Protein AF-A0A3D0WZX2-F1 (afdb_monomer_lite)

Structure (mmCIF, N/CA/C/O backbone):
data_AF-A0A3D0WZX2-F1
#
_entry.id   AF-A0A3D0WZX2-F1
#
loop_
_atom_site.group_PDB
_atom_site.id
_atom_site.type_symbol
_atom_site.label_atom_id
_atom_site.label_alt_id
_atom_site.label_comp_id
_atom_site.label_asym_id
_atom_site.label_entity_id
_atom_site.label_seq_id
_atom_site.pdbx_PDB_ins_code
_atom_site.Cartn_x
_atom_site.Cartn_y
_atom_site.Cartn_z
_atom_site.occupancy
_atom_site.B_iso_or_equiv
_atom_site.auth_seq_id
_atom_site.auth_comp_id
_atom_site.auth_asym_id
_atom_site.auth_atom_id
_atom_site.pdbx_PDB_model_num
ATOM 1 N N . LEU A 1 1 ? -11.185 -8.451 2.152 1.00 82.06 1 LEU A N 1
ATOM 2 C CA . LEU A 1 1 ? -9.792 -8.622 1.690 1.00 82.06 1 LEU A CA 1
ATOM 3 C C . LEU A 1 1 ? -9.822 -8.652 0.174 1.00 82.06 1 LEU A C 1
ATOM 5 O O . LEU A 1 1 ? -10.641 -9.381 -0.370 1.00 82.06 1 LEU A O 1
ATOM 9 N N . SER A 1 2 ? -9.019 -7.826 -0.490 1.00 90.00 2 SER A N 1
ATOM 10 C CA . SER A 1 2 ? -8.939 -7.769 -1.957 1.00 90.00 2 SER A CA 1
ATOM 11 C C . SER A 1 2 ? -7.524 -7.386 -2.395 1.00 90.00 2 SER A C 1
ATOM 13 O O . SER A 1 2 ? -6.789 -6.819 -1.598 1.00 90.00 2 SER A O 1
ATOM 15 N N . ARG A 1 3 ? -7.134 -7.679 -3.639 1.00 91.81 3 ARG A N 1
ATOM 16 C CA . ARG A 1 3 ? -5.847 -7.256 -4.222 1.00 91.81 3 ARG A CA 1
ATOM 17 C C . ARG A 1 3 ? -5.991 -5.887 -4.895 1.00 91.81 3 ARG A C 1
ATOM 19 O O . ARG A 1 3 ? -7.028 -5.617 -5.500 1.00 91.81 3 ARG A O 1
ATOM 26 N N . GLU A 1 4 ? -4.961 -5.054 -4.815 1.00 92.25 4 GLU A N 1
ATOM 27 C CA . GLU A 1 4 ? -4.847 -3.778 -5.532 1.00 92.25 4 GLU A CA 1
ATOM 28 C C . GLU A 1 4 ? -3.469 -3.659 -6.199 1.00 92.25 4 GLU A C 1
ATOM 30 O O . GLU A 1 4 ? -2.497 -4.270 -5.750 1.00 92.25 4 GLU A O 1
ATOM 35 N N . GLY A 1 5 ? -3.406 -2.882 -7.282 1.00 90.12 5 GLY A N 1
ATOM 36 C CA . GLY A 1 5 ? -2.181 -2.562 -8.008 1.00 90.12 5 GLY A CA 1
ATOM 37 C C . GLY A 1 5 ? -2.088 -3.142 -9.428 1.00 90.12 5 GLY A C 1
ATOM 38 O O . GLY A 1 5 ? -2.960 -3.914 -9.846 1.00 90.12 5 GLY A O 1
ATOM 39 N N . PRO A 1 6 ? -1.042 -2.756 -10.184 1.00 92.81 6 PRO A N 1
ATOM 40 C CA . PRO A 1 6 ? 0.096 -1.950 -9.730 1.00 92.81 6 PRO A CA 1
ATOM 41 C C . PRO A 1 6 ? -0.253 -0.462 -9.585 1.00 92.81 6 PRO A C 1
ATOM 43 O O . PRO A 1 6 ? -0.711 0.185 -10.528 1.00 92.81 6 PRO A O 1
ATOM 46 N N . VAL A 1 7 ? -0.060 0.066 -8.379 1.00 92.06 7 VAL A N 1
ATOM 47 C CA . VAL A 1 7 ? -0.406 1.437 -8.003 1.00 92.06 7 VAL A CA 1
ATOM 48 C C . VAL A 1 7 ? 0.627 2.416 -8.553 1.00 92.06 7 VAL A C 1
ATOM 50 O O . VAL A 1 7 ? 1.825 2.246 -8.384 1.00 92.06 7 VAL A O 1
ATOM 53 N N . ASP A 1 8 ? 0.145 3.462 -9.208 1.00 91.44 8 ASP A N 1
ATOM 54 C CA . ASP A 1 8 ? 0.908 4.551 -9.817 1.00 91.44 8 ASP A CA 1
ATOM 55 C C . ASP A 1 8 ? 1.998 4.144 -10.835 1.00 91.44 8 ASP A C 1
ATOM 57 O O . ASP A 1 8 ? 2.785 4.983 -11.267 1.00 91.44 8 ASP A O 1
ATOM 61 N N . CYS A 1 9 ? 2.040 2.888 -11.297 1.00 92.56 9 CYS A N 1
ATOM 62 C CA . CYS A 1 9 ? 3.048 2.454 -12.274 1.00 92.56 9 CYS A CA 1
ATOM 63 C C . CYS A 1 9 ? 2.754 2.911 -13.713 1.00 92.56 9 CYS A C 1
ATOM 65 O O . CYS A 1 9 ? 3.680 3.207 -14.463 1.00 92.56 9 CYS A O 1
ATOM 67 N N . ALA A 1 10 ? 1.482 2.947 -14.125 1.00 91.88 10 ALA A N 1
ATOM 68 C CA . ALA A 1 10 ? 1.076 3.257 -15.508 1.00 91.88 10 ALA A CA 1
ATOM 69 C C . ALA A 1 10 ? 0.380 4.627 -15.666 1.00 91.88 10 ALA A C 1
ATOM 71 O O . ALA A 1 10 ? -0.052 5.013 -16.764 1.00 91.88 10 ALA A O 1
ATOM 72 N N . GLY A 1 11 ? 0.250 5.367 -14.569 1.00 91.25 11 GLY A N 1
ATOM 73 C CA . GLY A 1 11 ? -0.413 6.663 -14.517 1.00 91.25 11 GLY A CA 1
ATOM 74 C C . GLY A 1 11 ? -0.482 7.188 -13.090 1.00 91.25 11 GLY A C 1
ATOM 75 O O . GLY A 1 11 ? -0.240 6.441 -12.155 1.00 91.25 11 GLY A O 1
ATOM 76 N N . PHE A 1 12 ? -0.810 8.464 -12.914 1.00 91.88 12 PHE A N 1
ATOM 77 C CA . PHE A 1 12 ? -0.749 9.113 -11.604 1.00 91.88 12 PHE A CA 1
ATOM 78 C C . PHE A 1 12 ? -2.141 9.261 -10.987 1.00 91.88 12 PHE A C 1
ATOM 80 O O . PHE A 1 12 ? -2.987 9.984 -11.511 1.00 91.88 12 PHE A O 1
ATOM 87 N N . GLY A 1 13 ? -2.400 8.552 -9.888 1.00 88.12 13 GLY A N 1
ATOM 88 C CA . GLY A 1 13 ? -3.741 8.376 -9.323 1.00 88.12 13 GLY A CA 1
ATOM 89 C C . GLY A 1 13 ? -4.263 9.506 -8.442 1.00 88.12 13 GLY A C 1
ATOM 90 O O . GLY A 1 13 ? -5.167 9.274 -7.641 1.00 88.12 13 GLY A O 1
ATOM 91 N N . ASP A 1 14 ? -3.699 10.705 -8.549 1.00 89.94 14 ASP A N 1
ATOM 92 C CA . ASP A 1 14 ? -4.139 11.867 -7.781 1.00 89.94 14 ASP A CA 1
ATOM 93 C C . ASP A 1 14 ? -5.449 12.462 -8.335 1.00 89.94 14 ASP A C 1
ATOM 95 O O . ASP A 1 14 ? -5.685 12.503 -9.547 1.00 89.94 14 ASP A O 1
ATOM 99 N N . THR A 1 15 ? -6.351 12.881 -7.439 1.00 87.81 15 THR A N 1
ATOM 100 C CA . THR A 1 15 ? -7.681 13.390 -7.831 1.00 87.81 15 THR A CA 1
ATOM 101 C C . THR A 1 15 ? -7.649 14.807 -8.374 1.00 87.81 15 THR A C 1
ATOM 103 O O . THR A 1 15 ? -8.362 15.090 -9.335 1.00 87.81 15 THR A O 1
ATOM 106 N N . VAL A 1 16 ? -6.782 15.661 -7.837 1.00 91.94 16 VAL A N 1
ATOM 107 C CA . VAL A 1 16 ? -6.585 17.020 -8.345 1.00 91.94 16 VAL A CA 1
ATOM 108 C C . VAL A 1 16 ? -5.897 16.961 -9.708 1.00 91.94 16 VAL A C 1
ATOM 110 O O . VAL A 1 16 ? -6.343 17.607 -10.651 1.00 91.94 16 VAL A O 1
ATOM 113 N N . PHE A 1 17 ? -4.885 16.106 -9.862 1.00 93.62 17 PHE A N 1
ATOM 114 C CA . PHE A 1 17 ? -4.211 15.869 -11.137 1.00 93.62 17 PHE A CA 1
ATOM 115 C C . PHE A 1 17 ? -5.189 15.454 -12.243 1.00 93.62 17 PHE A C 1
ATOM 117 O O . PHE A 1 17 ? -5.179 16.026 -13.333 1.00 93.62 17 PHE A O 1
ATOM 124 N N . GLY A 1 18 ? -6.075 14.494 -11.965 1.00 93.44 18 GLY A N 1
ATOM 125 C CA . GLY A 1 18 ? -7.058 14.009 -12.936 1.00 93.44 18 GLY A CA 1
ATOM 126 C C . GLY A 1 18 ? -8.114 15.038 -13.366 1.00 93.44 18 GLY A C 1
ATOM 127 O O . GLY A 1 18 ? -8.829 14.777 -14.328 1.00 93.44 18 GLY A O 1
ATOM 128 N N . HIS A 1 19 ? -8.230 16.179 -12.679 1.00 94.75 19 HIS A N 1
ATOM 129 C CA . HIS A 1 19 ? -9.232 17.211 -12.964 1.00 94.75 19 HIS A CA 1
ATOM 130 C C . HIS A 1 19 ? -8.808 18.211 -14.056 1.00 94.75 19 HIS A C 1
ATOM 132 O O . HIS A 1 19 ? -9.671 18.849 -14.650 1.00 94.75 19 HIS A O 1
ATOM 138 N N . PHE A 1 20 ? -7.506 18.358 -14.328 1.00 96.50 20 PHE A N 1
ATOM 139 C CA . PHE A 1 20 ? -6.997 19.431 -15.193 1.00 96.50 20 PHE A CA 1
ATOM 140 C C . PHE A 1 20 ? -7.395 19.314 -16.672 1.00 96.50 20 PHE A C 1
ATOM 142 O O . PHE A 1 20 ? -7.848 20.301 -17.246 1.00 96.50 20 PHE A O 1
ATOM 149 N N . ASP A 1 21 ? -7.197 18.155 -17.309 1.00 96.94 21 ASP A N 1
ATOM 150 C CA . ASP A 1 21 ? -7.582 17.938 -18.708 1.00 96.94 21 ASP A CA 1
ATOM 151 C C . ASP A 1 21 ? -7.864 16.453 -19.018 1.00 96.94 21 ASP A C 1
ATOM 153 O O . ASP A 1 21 ? -7.685 15.559 -18.187 1.00 96.94 21 ASP A O 1
ATOM 157 N N . GLU A 1 22 ? -8.322 16.158 -20.238 1.00 97.19 22 GLU A N 1
ATOM 158 C CA . GLU A 1 22 ? -8.639 14.785 -20.656 1.00 97.19 22 GLU A CA 1
ATOM 159 C C . GLU A 1 22 ? -7.429 13.837 -20.609 1.00 97.19 22 GLU A C 1
ATOM 161 O O . GLU A 1 22 ? -7.589 12.638 -20.353 1.00 97.19 22 GLU A O 1
ATOM 166 N N . ARG A 1 23 ? -6.212 14.355 -20.824 1.00 96.62 23 ARG A N 1
ATOM 167 C CA . ARG A 1 23 ? -4.972 13.567 -20.794 1.00 96.62 23 ARG A CA 1
ATOM 168 C C . ARG A 1 23 ? -4.617 13.201 -19.360 1.00 96.62 23 ARG A C 1
ATOM 170 O O . ARG A 1 23 ? -4.273 12.046 -19.100 1.00 96.62 23 ARG A O 1
ATOM 177 N N . THR A 1 24 ? -4.725 14.143 -18.424 1.00 95.94 24 THR A N 1
ATOM 178 C CA . THR A 1 24 ? -4.477 13.866 -17.005 1.00 95.94 24 THR A CA 1
ATOM 179 C C . THR A 1 24 ? -5.557 12.955 -16.427 1.00 95.94 24 THR A C 1
ATOM 181 O O . THR A 1 24 ? -5.226 12.015 -15.704 1.00 95.94 24 THR A O 1
ATOM 184 N N . ALA A 1 25 ? -6.818 13.110 -16.843 1.00 94.62 25 ALA A N 1
ATOM 185 C CA . ALA A 1 25 ? -7.901 12.189 -16.501 1.00 94.62 25 ALA A CA 1
ATOM 186 C C . ALA A 1 25 ? -7.643 10.767 -17.035 1.00 94.62 25 ALA A C 1
ATOM 188 O O . ALA A 1 25 ? -7.852 9.778 -16.328 1.00 94.62 25 ALA A O 1
ATOM 189 N N . ALA A 1 26 ? -7.158 10.637 -18.275 1.00 95.25 26 ALA A N 1
ATOM 190 C CA . ALA A 1 26 ? -6.782 9.346 -18.849 1.00 95.25 26 ALA A CA 1
ATOM 191 C C . ALA A 1 26 ? -5.602 8.703 -18.104 1.00 95.25 26 ALA A C 1
ATOM 193 O O . ALA A 1 26 ? -5.640 7.504 -17.833 1.00 95.25 26 ALA A O 1
ATOM 194 N N . SER A 1 27 ? -4.590 9.489 -17.728 1.00 94.81 27 SER A N 1
ATOM 195 C CA . SER A 1 27 ? -3.467 9.024 -16.907 1.00 94.81 27 SER A CA 1
ATOM 196 C C . SER A 1 27 ? -3.934 8.562 -15.523 1.00 94.81 27 SER A C 1
ATOM 198 O O . SER A 1 27 ? -3.606 7.454 -15.102 1.00 94.81 27 SER A O 1
ATOM 200 N N . GLN A 1 28 ? -4.797 9.330 -14.856 1.00 94.00 28 GLN A N 1
ATOM 201 C CA . GLN A 1 28 ? -5.349 8.965 -13.554 1.00 94.00 28 GLN A CA 1
ATOM 202 C C . GLN A 1 28 ? -6.103 7.631 -13.587 1.00 94.00 28 GLN A C 1
ATOM 204 O O . GLN A 1 28 ? -5.938 6.802 -12.690 1.00 94.00 28 GLN A O 1
ATOM 209 N N . ARG A 1 29 ? -6.892 7.374 -14.638 1.00 91.94 29 ARG A N 1
ATOM 210 C CA . ARG A 1 29 ? -7.608 6.096 -14.806 1.00 91.94 29 ARG A CA 1
ATOM 211 C C . ARG A 1 29 ? -6.672 4.888 -14.931 1.00 91.94 29 ARG A C 1
ATOM 213 O O . ARG A 1 29 ? -7.080 3.784 -14.591 1.00 91.94 29 ARG A O 1
ATOM 220 N N . ARG A 1 30 ? -5.423 5.084 -15.369 1.00 94.00 30 ARG A N 1
ATOM 221 C CA . ARG A 1 30 ? -4.395 4.029 -15.462 1.00 94.00 30 ARG A CA 1
ATOM 222 C C . ARG A 1 30 ? -3.555 3.861 -14.195 1.00 94.00 30 ARG A C 1
ATOM 224 O O . ARG A 1 30 ? -2.654 3.033 -14.180 1.00 94.00 30 ARG A O 1
ATOM 231 N N . SER A 1 31 ? -3.832 4.619 -13.137 1.00 91.56 31 SER A N 1
ATOM 232 C CA . SER A 1 31 ? -3.037 4.591 -11.903 1.00 91.56 31 SER A CA 1
ATOM 233 C C . SER A 1 31 ? -3.154 3.316 -11.073 1.00 91.56 31 SER A C 1
ATOM 235 O O . SER A 1 31 ? -2.437 3.171 -10.093 1.00 91.56 31 SER A O 1
ATOM 237 N N . GLY A 1 32 ? -4.094 2.420 -11.373 1.00 88.69 32 GLY A N 1
ATOM 238 C CA . GLY A 1 32 ? -4.292 1.211 -10.568 1.00 88.69 32 GLY A CA 1
ATOM 239 C C . GLY A 1 32 ? -4.849 1.459 -9.156 1.00 88.69 32 GLY A C 1
ATOM 240 O O . GLY A 1 32 ? -4.962 0.502 -8.395 1.00 88.69 32 GLY A O 1
ATOM 241 N N . LYS A 1 33 ? -5.232 2.703 -8.809 1.00 86.88 33 LYS A N 1
ATOM 242 C CA . LYS A 1 33 ? -5.925 3.051 -7.554 1.00 86.88 33 LYS A CA 1
ATOM 243 C C . LYS A 1 33 ? -7.438 2.964 -7.731 1.00 86.88 33 LYS A C 1
ATOM 245 O O . LYS A 1 33 ? -8.044 3.822 -8.377 1.00 86.88 33 LYS A O 1
ATOM 250 N N . GLY A 1 34 ? -8.055 1.962 -7.118 1.00 84.50 34 GLY A N 1
ATOM 251 C CA . GLY A 1 34 ? -9.502 1.754 -7.135 1.00 84.50 34 GLY A CA 1
ATOM 252 C C . GLY A 1 34 ? -10.077 1.614 -5.732 1.00 84.50 34 GLY A C 1
ATOM 253 O O . GLY A 1 34 ? -10.891 2.433 -5.307 1.00 84.50 34 GLY A O 1
ATOM 254 N N . LEU A 1 35 ? -9.629 0.602 -4.992 1.00 85.75 35 LEU A N 1
ATOM 255 C CA . LEU A 1 35 ? -10.192 0.239 -3.694 1.00 85.75 35 LEU A CA 1
ATOM 256 C C . LEU A 1 35 ? -9.875 1.282 -2.630 1.00 85.75 35 LEU A C 1
ATOM 258 O O . LEU A 1 35 ? -10.777 1.690 -1.904 1.00 85.75 35 LEU A O 1
ATOM 262 N N . VAL A 1 36 ? -8.642 1.790 -2.587 1.00 83.88 36 VAL A N 1
ATOM 263 C CA . VAL A 1 36 ? -8.266 2.861 -1.648 1.00 83.88 36 VAL A CA 1
ATOM 264 C C . VAL A 1 36 ? -9.109 4.126 -1.858 1.00 83.88 36 VAL A C 1
ATOM 266 O O . VAL A 1 36 ? -9.498 4.781 -0.893 1.00 83.88 36 VAL A O 1
ATOM 269 N N . ARG A 1 37 ? -9.493 4.443 -3.104 1.00 84.75 37 ARG A N 1
ATOM 270 C CA . ARG A 1 37 ? -10.398 5.575 -3.380 1.00 84.75 37 ARG A CA 1
ATOM 271 C C . ARG A 1 37 ? -11.802 5.317 -2.835 1.00 84.7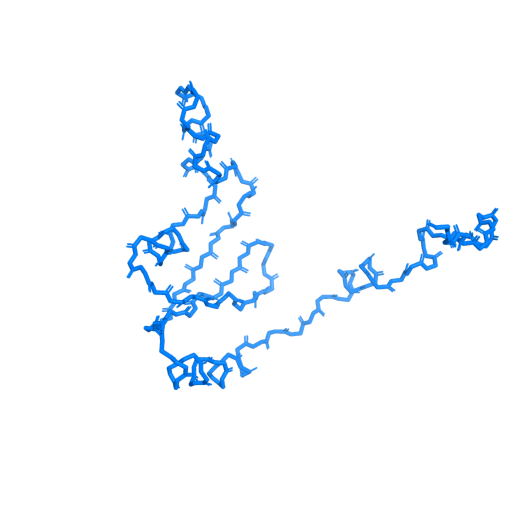5 37 ARG A C 1
ATOM 273 O O . ARG A 1 37 ? -12.389 6.209 -2.230 1.00 84.75 37 ARG A O 1
ATOM 280 N N . VAL A 1 38 ? -12.326 4.104 -3.026 1.00 88.06 38 VAL A N 1
ATOM 281 C CA . VAL A 1 38 ? -13.638 3.693 -2.495 1.00 88.06 38 VAL A CA 1
ATOM 282 C C . VAL A 1 38 ? -13.665 3.762 -0.970 1.00 88.06 38 VAL A C 1
ATOM 284 O O . VAL A 1 38 ? -14.642 4.243 -0.404 1.00 88.06 38 VAL A O 1
ATOM 287 N N . VAL A 1 39 ? -12.586 3.347 -0.307 1.00 91.62 39 VAL A N 1
ATOM 288 C CA . VAL A 1 39 ? -12.466 3.396 1.157 1.00 91.62 39 VAL A CA 1
ATOM 289 C C . VAL A 1 39 ? -12.578 4.823 1.679 1.00 91.62 39 VAL A C 1
ATOM 291 O O . VAL A 1 39 ? -13.378 5.069 2.583 1.00 91.62 39 VAL A O 1
ATOM 294 N N . ASN A 1 40 ? -11.847 5.761 1.067 1.00 87.62 40 ASN A N 1
ATOM 295 C CA . ASN A 1 40 ? -11.921 7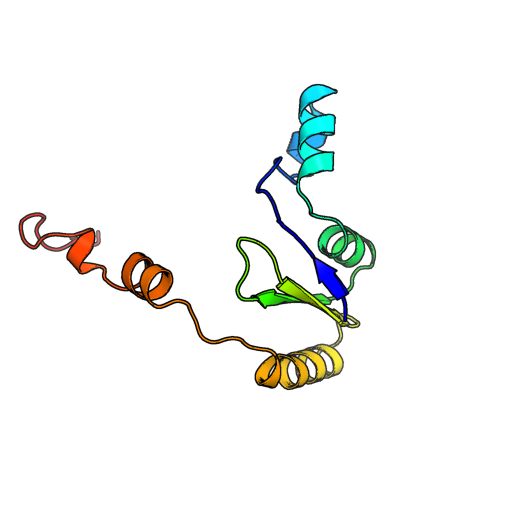.175 1.432 1.00 87.62 40 ASN A CA 1
ATOM 296 C C . ASN A 1 40 ? -13.350 7.717 1.284 1.00 87.62 40 ASN A C 1
ATOM 298 O O . ASN A 1 40 ? -13.851 8.378 2.188 1.00 87.62 40 ASN A O 1
ATOM 302 N N . MET A 1 41 ? -14.032 7.400 0.176 1.00 89.56 41 MET A N 1
ATOM 303 C CA . MET A 1 41 ? -15.418 7.834 -0.059 1.00 89.56 41 MET A CA 1
ATOM 304 C C . MET A 1 41 ? -16.413 7.222 0.934 1.00 89.56 41 MET A C 1
ATOM 306 O O . MET A 1 41 ? -17.403 7.858 1.282 1.00 89.56 41 MET A O 1
ATOM 310 N N . ALA A 1 42 ? -16.157 5.999 1.395 1.00 93.62 42 ALA A N 1
ATOM 311 C CA . ALA A 1 42 ? -17.009 5.302 2.352 1.00 93.62 42 ALA A CA 1
ATOM 312 C C . ALA A 1 42 ? -16.766 5.716 3.817 1.00 93.62 42 ALA A C 1
ATOM 314 O O . ALA A 1 42 ? -17.449 5.202 4.703 1.00 93.62 42 ALA A O 1
ATOM 315 N N . GLY A 1 43 ? -15.784 6.585 4.102 1.00 95.12 43 GLY A N 1
ATOM 316 C CA . GLY A 1 43 ? -15.382 6.918 5.477 1.00 95.12 43 GLY A CA 1
ATOM 317 C C . GLY A 1 43 ? -14.829 5.716 6.255 1.00 95.12 43 GLY A C 1
ATOM 318 O O . GLY A 1 43 ? -14.886 5.677 7.486 1.00 95.12 43 GLY A O 1
ATOM 319 N N . ALA A 1 44 ? -14.331 4.707 5.540 1.00 96.50 44 ALA A N 1
ATOM 320 C CA . ALA A 1 44 ? -13.786 3.480 6.104 1.00 96.50 44 ALA A CA 1
ATOM 321 C C . ALA A 1 44 ? -12.269 3.592 6.334 1.00 96.50 44 ALA A C 1
ATOM 323 O O . ALA A 1 44 ? -11.627 4.554 5.917 1.00 96.50 44 ALA A O 1
ATOM 324 N N . THR A 1 45 ? -11.692 2.589 6.994 1.00 96.75 45 THR A N 1
ATOM 325 C CA . THR A 1 45 ? -10.242 2.472 7.180 1.00 96.75 45 THR A CA 1
ATOM 326 C C . THR A 1 45 ? -9.715 1.345 6.303 1.00 96.75 45 THR A C 1
ATOM 328 O O . THR A 1 45 ? -10.312 0.266 6.259 1.00 96.75 45 THR A O 1
ATOM 331 N N . ALA A 1 46 ? -8.590 1.583 5.626 1.00 95.31 46 ALA A N 1
ATOM 332 C CA . ALA A 1 46 ? -7.867 0.563 4.876 1.00 95.31 46 ALA A CA 1
ATOM 333 C C . ALA A 1 46 ? -6.439 0.379 5.382 1.00 95.31 46 ALA A C 1
ATOM 335 O O . ALA A 1 46 ? -5.798 1.327 5.828 1.00 95.31 46 ALA A O 1
ATOM 336 N N . LEU A 1 47 ? -5.941 -0.846 5.247 1.00 95.31 47 LEU A N 1
ATOM 337 C CA . LEU A 1 47 ? -4.547 -1.211 5.456 1.00 95.31 47 LEU A CA 1
ATOM 338 C C . LEU A 1 47 ? -4.046 -1.952 4.217 1.00 95.31 47 LEU A C 1
ATOM 340 O O . LE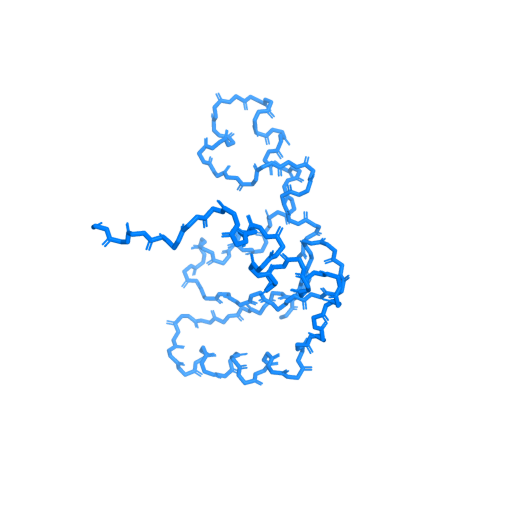U A 1 47 ? -4.613 -2.978 3.837 1.00 95.31 47 LEU A O 1
ATOM 344 N N . ALA A 1 48 ? -2.993 -1.427 3.597 1.00 93.19 48 ALA A N 1
ATOM 345 C CA . ALA A 1 48 ? -2.301 -2.092 2.503 1.00 93.19 48 ALA A CA 1
ATOM 346 C C . ALA A 1 48 ? -1.180 -2.971 3.070 1.00 93.19 48 ALA A C 1
ATOM 348 O O . ALA A 1 48 ? -0.282 -2.477 3.749 1.00 93.19 48 ALA A O 1
ATOM 349 N N . VAL A 1 49 ? -1.240 -4.268 2.784 1.00 93.50 49 VAL A N 1
ATOM 350 C CA . VAL A 1 49 ? -0.189 -5.240 3.081 1.00 93.50 49 VAL A CA 1
ATOM 351 C C . VAL A 1 49 ? 0.572 -5.502 1.777 1.00 93.50 49 VAL A C 1
ATOM 353 O O . VAL A 1 49 ? -0.036 -6.011 0.826 1.00 93.50 49 VAL A O 1
ATOM 356 N N . PRO A 1 50 ? 1.863 -5.130 1.690 1.00 88.94 50 PRO A N 1
ATOM 357 C CA . PRO A 1 50 ? 2.668 -5.354 0.494 1.00 88.94 50 PRO A CA 1
ATOM 358 C C . PRO A 1 50 ? 2.723 -6.832 0.106 1.00 88.94 50 PRO A C 1
ATOM 360 O O . PRO A 1 50 ? 2.693 -7.708 0.971 1.00 88.94 50 PRO A O 1
ATOM 363 N N . ASN A 1 51 ? 2.838 -7.109 -1.192 1.00 86.75 51 ASN A N 1
ATOM 364 C CA . ASN A 1 51 ? 3.193 -8.434 -1.695 1.00 86.75 51 ASN A CA 1
ATOM 365 C C . ASN A 1 51 ? 4.561 -8.387 -2.408 1.00 86.75 51 ASN A C 1
ATOM 367 O O . ASN A 1 51 ? 5.236 -7.361 -2.408 1.00 86.75 51 ASN A O 1
ATOM 371 N N . GLY A 1 52 ? 5.000 -9.510 -2.987 1.00 87.12 52 GLY A N 1
ATOM 372 C CA . GLY A 1 52 ? 6.290 -9.585 -3.687 1.00 87.12 52 GLY A CA 1
ATOM 373 C C . GLY A 1 52 ? 6.331 -8.880 -5.051 1.00 87.12 52 GLY A C 1
ATOM 374 O O . GLY A 1 52 ? 7.366 -8.903 -5.709 1.00 87.12 52 GLY A O 1
ATOM 375 N N . GLU A 1 53 ? 5.225 -8.288 -5.507 1.00 90.50 53 GLU A N 1
ATOM 376 C CA . GLU A 1 53 ? 5.135 -7.616 -6.802 1.00 90.50 53 GLU A CA 1
ATOM 377 C C . GLU A 1 53 ? 5.225 -6.094 -6.630 1.00 90.50 53 GLU A C 1
ATOM 379 O O . GLU A 1 53 ? 4.705 -5.514 -5.675 1.00 90.50 53 GLU A O 1
ATOM 384 N N . LEU A 1 54 ? 5.855 -5.419 -7.594 1.00 89.50 54 LEU A N 1
ATOM 385 C CA . LEU A 1 54 ? 6.019 -3.968 -7.553 1.00 89.50 54 LEU A CA 1
ATOM 386 C C . LEU A 1 54 ? 4.660 -3.254 -7.496 1.00 89.50 54 LEU A C 1
ATOM 388 O O . LEU A 1 54 ? 3.783 -3.482 -8.333 1.00 89.50 54 LEU A O 1
ATOM 392 N N . ALA A 1 55 ? 4.522 -2.358 -6.517 1.00 90.25 55 ALA A N 1
ATOM 393 C CA . ALA A 1 55 ? 3.347 -1.515 -6.304 1.00 90.25 55 ALA A CA 1
ATOM 394 C C . ALA A 1 55 ? 2.009 -2.274 -6.195 1.00 90.25 55 ALA A C 1
ATOM 396 O O . ALA A 1 55 ? 0.946 -1.701 -6.439 1.00 90.25 55 ALA A O 1
ATOM 397 N N . CYS A 1 56 ? 2.043 -3.557 -5.836 1.00 92.81 56 CYS A N 1
ATOM 398 C CA . CYS A 1 56 ? 0.856 -4.369 -5.609 1.00 92.81 56 CYS A CA 1
ATOM 39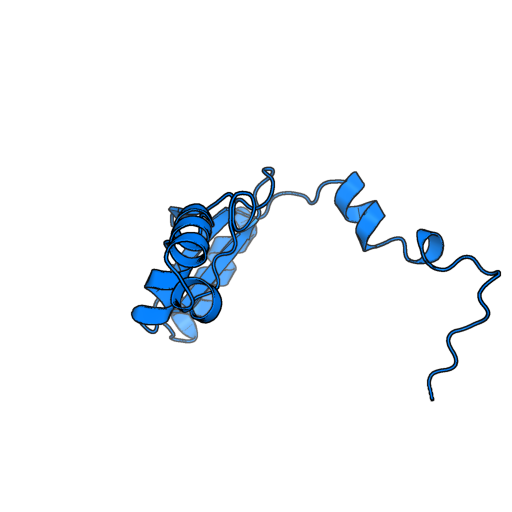9 C C . CYS A 1 56 ? 0.748 -4.766 -4.133 1.00 92.81 56 CYS A C 1
ATOM 401 O O . CYS A 1 56 ? 1.718 -4.745 -3.374 1.00 92.81 56 CYS A O 1
ATOM 403 N N . GLY A 1 57 ? -0.459 -5.130 -3.710 1.00 92.75 57 GLY A N 1
ATOM 404 C CA . GLY A 1 57 ? -0.679 -5.562 -2.338 1.00 92.75 57 GLY A CA 1
ATOM 405 C C . GLY A 1 57 ? -2.094 -6.033 -2.060 1.00 92.75 57 GLY A C 1
ATOM 406 O O . GLY A 1 57 ? -3.004 -5.911 -2.885 1.00 92.75 57 GLY A O 1
ATOM 407 N N . LEU A 1 58 ? -2.271 -6.587 -0.867 1.00 94.25 58 LEU A N 1
ATOM 408 C CA . LEU A 1 58 ? -3.581 -6.877 -0.308 1.00 94.25 58 LEU A CA 1
ATOM 409 C C . LEU A 1 58 ? -4.100 -5.639 0.415 1.00 94.25 58 LEU A C 1
ATOM 411 O O . LEU A 1 58 ? -3.410 -5.054 1.240 1.00 94.25 58 LEU A O 1
ATOM 415 N N . VAL A 1 59 ? -5.344 -5.274 0.150 1.00 94.94 59 VAL A N 1
ATOM 416 C CA . VAL A 1 59 ? -6.057 -4.208 0.843 1.00 94.94 59 VAL A CA 1
ATOM 417 C C . VAL A 1 59 ? -7.064 -4.844 1.789 1.00 94.94 59 VAL A C 1
ATOM 419 O O . VAL A 1 59 ? -8.007 -5.547 1.389 1.00 94.94 59 VAL A O 1
ATOM 422 N N . LEU A 1 60 ? -6.841 -4.609 3.074 1.00 95.94 60 LEU A N 1
ATOM 423 C CA . LEU A 1 60 ? -7.787 -4.893 4.139 1.00 95.94 60 LEU A CA 1
ATOM 424 C C . LEU A 1 60 ? -8.626 -3.642 4.371 1.00 95.94 60 LEU A C 1
ATOM 426 O O . LEU A 1 60 ? -8.105 -2.534 4.309 1.00 95.94 60 LEU A O 1
ATOM 430 N N . ILE A 1 61 ? -9.925 -3.820 4.599 1.00 95.94 61 ILE A N 1
ATOM 431 C CA . ILE A 1 61 ? -10.872 -2.719 4.788 1.00 95.94 61 ILE A CA 1
ATOM 432 C C . ILE A 1 61 ? -11.750 -3.065 5.981 1.00 95.94 61 ILE A C 1
ATOM 434 O O . ILE A 1 61 ? -12.294 -4.171 6.051 1.00 95.94 61 ILE A O 1
ATOM 438 N N . CYS A 1 62 ? -11.918 -2.118 6.896 1.00 96.50 62 CYS A N 1
ATOM 439 C CA . CYS A 1 62 ? -12.837 -2.232 8.017 1.00 96.50 62 CYS A CA 1
ATOM 440 C C . CYS A 1 62 ? -13.566 -0.908 8.271 1.00 96.50 62 CYS A C 1
ATOM 442 O O . CYS A 1 62 ? -13.236 0.134 7.702 1.00 96.50 62 CYS A O 1
ATOM 444 N N . ARG A 1 63 ? -14.572 -0.942 9.150 1.00 97.19 63 ARG A N 1
ATOM 445 C CA . ARG A 1 63 ? -15.154 0.293 9.690 1.00 97.19 63 ARG A CA 1
ATOM 446 C C . ARG A 1 63 ? -14.093 1.063 10.472 1.00 97.19 63 ARG A C 1
ATOM 448 O O . ARG A 1 63 ? -13.222 0.446 11.086 1.00 97.19 63 ARG A O 1
ATOM 455 N N . SER A 1 64 ? -14.203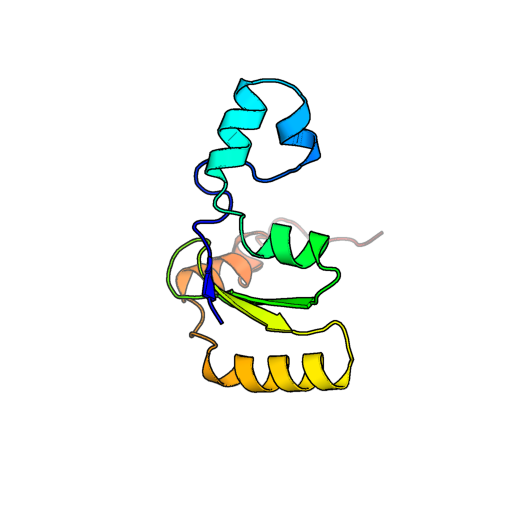 2.386 10.470 1.00 97.25 64 SER A N 1
ATOM 456 C CA . SER A 1 64 ? -13.301 3.296 11.185 1.00 97.25 64 SER A CA 1
ATOM 457 C C . SER A 1 64 ? -13.635 3.349 12.681 1.00 97.25 64 SER A C 1
ATOM 459 O O . SER A 1 64 ? -14.022 4.381 13.215 1.00 97.25 64 SER A O 1
ATOM 461 N N . GLU A 1 65 ? -13.521 2.197 13.339 1.00 98.19 65 GLU A N 1
ATOM 462 C CA . GLU A 1 65 ? -13.765 1.973 14.767 1.00 98.19 65 GLU A CA 1
ATOM 463 C C . GLU A 1 65 ? -12.498 1.334 15.375 1.00 98.19 65 GLU A C 1
ATOM 465 O O . GLU A 1 65 ? -11.974 0.380 14.779 1.00 98.19 65 GLU A O 1
ATOM 470 N N . PRO A 1 66 ? -11.988 1.799 16.534 1.00 98.12 66 PRO A N 1
ATOM 471 C CA . PRO A 1 66 ? -1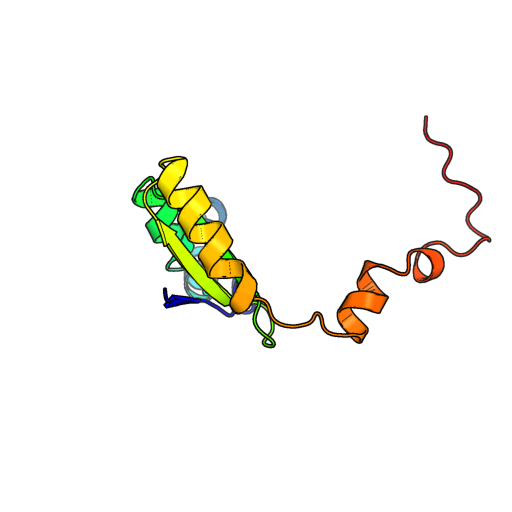0.726 1.317 17.109 1.00 98.12 66 PRO A CA 1
ATOM 472 C C . PRO A 1 66 ? -10.629 -0.210 17.241 1.00 98.12 66 PRO A C 1
ATOM 474 O O . PRO A 1 66 ? -9.604 -0.808 16.912 1.00 98.12 66 PRO A O 1
ATOM 477 N N . GLU A 1 67 ? -11.710 -0.875 17.648 1.00 98.31 67 GLU A N 1
ATOM 478 C CA . GLU A 1 67 ? -11.754 -2.324 17.851 1.00 98.31 67 GLU A CA 1
ATOM 479 C C . GLU A 1 67 ? -11.636 -3.087 16.525 1.00 98.31 67 GLU A C 1
ATOM 481 O O . GLU A 1 67 ? -11.010 -4.151 16.455 1.00 98.31 67 GLU A O 1
ATOM 486 N N . LYS A 1 68 ? -12.223 -2.541 15.452 1.00 98.12 68 LYS A N 1
ATOM 487 C CA . LYS A 1 68 ? -12.162 -3.121 14.104 1.00 98.12 68 LYS A CA 1
ATOM 488 C C . LYS A 1 68 ? -10.783 -2.933 13.492 1.00 98.12 68 LYS A C 1
ATOM 490 O O . LYS A 1 68 ? -10.261 -3.878 12.906 1.00 98.12 68 LYS A O 1
ATOM 495 N N . ILE A 1 69 ? -10.181 -1.763 13.695 1.00 98.19 69 ILE A N 1
ATOM 496 C CA . ILE A 1 69 ? -8.815 -1.464 13.257 1.00 98.19 69 ILE A CA 1
ATOM 497 C C . ILE A 1 69 ? -7.824 -2.398 13.960 1.00 98.19 69 ILE A C 1
ATOM 499 O O . ILE A 1 69 ? -7.007 -3.032 13.297 1.00 98.19 69 ILE A O 1
ATOM 503 N N . ALA A 1 70 ? -7.946 -2.581 15.279 1.00 98.12 70 ALA A N 1
ATOM 504 C CA . ALA A 1 70 ? -7.115 -3.525 16.026 1.00 98.12 70 ALA A CA 1
ATOM 505 C C . ALA A 1 70 ? -7.281 -4.972 15.526 1.00 98.12 70 ALA A C 1
ATOM 507 O O . ALA A 1 70 ? -6.306 -5.714 15.404 1.00 98.12 70 ALA A O 1
ATOM 508 N N . GLY A 1 71 ? -8.514 -5.379 15.203 1.00 97.94 71 GLY A N 1
ATOM 509 C CA . GLY A 1 71 ? -8.785 -6.669 14.567 1.00 97.94 71 GLY A CA 1
ATOM 510 C C . GLY A 1 71 ? -8.115 -6.809 13.199 1.00 97.94 71 GLY A C 1
ATOM 511 O O . GLY A 1 71 ? -7.513 -7.843 12.923 1.00 97.94 71 GLY A O 1
ATOM 512 N N . MET A 1 72 ? -8.177 -5.764 12.371 1.00 97.44 72 MET A N 1
ATOM 513 C CA . MET A 1 72 ? -7.554 -5.729 11.049 1.00 97.44 72 MET A CA 1
ATOM 514 C C . MET A 1 72 ? -6.023 -5.812 11.122 1.00 97.44 72 MET A C 1
ATOM 516 O O . MET A 1 72 ? -5.434 -6.547 10.335 1.00 97.44 72 MET A O 1
ATOM 520 N N . LEU A 1 73 ? -5.390 -5.127 12.080 1.00 97.19 73 LEU A N 1
ATOM 521 C CA . LEU A 1 73 ? -3.938 -5.187 12.298 1.00 97.19 73 LEU A CA 1
ATOM 522 C C . LEU A 1 73 ? -3.472 -6.601 12.668 1.00 97.19 73 LEU A C 1
ATOM 524 O O . LEU A 1 73 ? -2.536 -7.111 12.061 1.00 97.19 73 LEU A O 1
ATOM 528 N N . ARG A 1 74 ? -4.177 -7.281 13.582 1.00 96.94 74 ARG A N 1
ATOM 529 C CA . ARG A 1 74 ? -3.888 -8.689 13.922 1.00 96.94 74 ARG A CA 1
ATOM 530 C C . ARG A 1 74 ? -4.056 -9.630 12.728 1.00 96.94 74 ARG A C 1
ATOM 532 O O . ARG A 1 74 ? -3.320 -10.597 12.590 1.00 96.94 74 ARG A O 1
ATOM 539 N N . LEU A 1 75 ? -5.027 -9.349 11.859 1.00 95.56 75 LEU A N 1
ATOM 540 C CA . LEU A 1 75 ? -5.248 -10.106 10.624 1.00 95.56 75 LEU A CA 1
ATOM 541 C C . LEU A 1 75 ? -4.140 -9.881 9.587 1.00 95.56 75 LEU A C 1
ATOM 543 O O . LEU A 1 75 ? -3.934 -10.739 8.734 1.00 95.56 75 LEU A O 1
ATOM 547 N N . ALA A 1 76 ? -3.450 -8.740 9.643 1.00 95.50 76 ALA A N 1
ATOM 548 C CA . ALA A 1 76 ? -2.397 -8.381 8.702 1.00 95.50 76 ALA A CA 1
ATOM 549 C C . ALA A 1 76 ? -1.058 -9.063 9.002 1.00 95.50 76 ALA A C 1
ATOM 551 O O . ALA A 1 76 ? -0.349 -9.397 8.060 1.00 95.50 76 ALA A O 1
ATOM 552 N N . GLU A 1 77 ? -0.730 -9.312 10.274 1.00 93.00 77 GLU A N 1
ATOM 553 C CA . GLU A 1 77 ? 0.534 -9.947 10.688 1.00 93.00 77 GLU A CA 1
ATOM 554 C C . GLU A 1 77 ? 0.903 -11.208 9.884 1.00 93.00 77 GLU A C 1
ATOM 556 O O . GLU A 1 77 ? 1.992 -11.234 9.309 1.00 93.00 77 GLU A O 1
ATOM 561 N N . PRO A 1 78 ? 0.033 -12.233 9.760 1.00 93.19 78 PRO A N 1
ATOM 562 C CA . PRO A 1 78 ? 0.371 -13.439 9.001 1.00 93.19 78 PRO A CA 1
ATOM 563 C C . PRO A 1 78 ? 0.376 -13.234 7.477 1.00 93.19 78 PRO A C 1
ATOM 565 O O . PRO A 1 78 ? 0.755 -14.146 6.748 1.00 93.19 78 PRO A O 1
ATOM 568 N N . LEU A 1 79 ? -0.079 -12.079 6.979 1.00 92.00 79 LEU A N 1
ATOM 569 C CA . LEU A 1 79 ? -0.121 -11.753 5.549 1.00 92.00 79 LEU A CA 1
ATOM 570 C C . LEU A 1 79 ? 1.140 -11.019 5.076 1.00 92.00 79 LEU A C 1
ATOM 572 O O . LEU A 1 79 ? 1.332 -10.862 3.870 1.00 92.00 79 LEU A O 1
ATOM 576 N N . CYS A 1 80 ? 1.980 -10.555 6.003 1.00 87.62 80 CYS A N 1
ATOM 577 C CA . CYS A 1 80 ? 3.217 -9.860 5.684 1.00 87.62 80 CYS A CA 1
ATOM 578 C C . CYS A 1 80 ? 4.197 -10.793 4.965 1.00 87.62 80 CYS A C 1
ATOM 580 O O . CYS A 1 80 ? 4.528 -11.875 5.451 1.00 87.62 80 CYS A O 1
ATOM 582 N N . VAL A 1 81 ? 4.705 -10.345 3.818 1.00 87.06 81 VAL A N 1
ATOM 583 C CA . VAL A 1 81 ? 5.783 -11.033 3.103 1.00 87.06 81 VAL A CA 1
ATOM 584 C C . VAL A 1 81 ? 7.151 -10.516 3.565 1.00 87.06 81 VAL A C 1
ATOM 586 O O . VAL A 1 81 ? 7.261 -9.346 3.944 1.00 87.06 81 VAL A O 1
ATOM 589 N N . PRO A 1 82 ? 8.209 -11.345 3.523 1.00 84.19 82 PRO A N 1
ATOM 590 C CA . PRO A 1 82 ? 9.569 -10.875 3.756 1.00 84.19 82 PRO A CA 1
ATOM 591 C C . PRO A 1 82 ? 9.943 -9.748 2.790 1.00 84.19 82 PRO A C 1
ATOM 593 O O . PRO A 1 82 ? 9.617 -9.802 1.603 1.00 84.19 82 PRO A O 1
ATOM 596 N N . GLN A 1 83 ? 10.650 -8.739 3.297 1.00 79.62 83 GLN A N 1
ATOM 597 C CA . GLN A 1 83 ? 11.173 -7.663 2.462 1.00 79.62 83 GLN A CA 1
ATOM 598 C C . GLN A 1 83 ? 12.253 -8.206 1.514 1.00 79.62 83 GLN A C 1
ATOM 600 O O . GLN A 1 83 ? 13.114 -8.984 1.927 1.00 79.62 83 GLN A O 1
ATOM 605 N N . ASP A 1 84 ? 12.223 -7.767 0.254 1.00 86.31 84 ASP A N 1
ATOM 606 C CA . ASP A 1 84 ? 13.267 -8.076 -0.722 1.00 86.31 84 ASP A CA 1
ATOM 607 C C . ASP A 1 84 ? 14.637 -7.538 -0.267 1.00 86.31 84 ASP A C 1
ATOM 609 O O . ASP A 1 84 ? 14.748 -6.428 0.262 1.00 86.31 84 ASP A O 1
ATOM 613 N N . SER A 1 85 ? 15.692 -8.332 -0.468 1.00 86.06 85 SER A N 1
ATOM 614 C CA . SER A 1 85 ? 17.033 -8.029 0.043 1.00 86.06 85 SER A CA 1
ATOM 615 C C . SER A 1 85 ? 17.679 -6.838 -0.668 1.00 86.06 85 SER A C 1
ATOM 617 O O . SER A 1 85 ? 18.367 -6.043 -0.019 1.00 86.06 85 SER A O 1
ATOM 619 N N . LEU A 1 86 ? 17.422 -6.670 -1.971 1.00 87.62 86 LEU A N 1
ATOM 620 C CA . LEU A 1 86 ? 17.900 -5.524 -2.735 1.00 87.62 86 LEU A CA 1
ATOM 621 C C . LEU A 1 86 ? 17.175 -4.259 -2.276 1.00 87.62 86 LEU A C 1
ATOM 623 O O . LEU A 1 86 ? 17.845 -3.291 -1.918 1.00 87.62 86 LEU A O 1
ATOM 627 N N . ALA A 1 87 ? 15.842 -4.288 -2.195 1.00 84.75 87 ALA A N 1
ATOM 628 C CA . ALA A 1 87 ? 15.044 -3.172 -1.691 1.00 84.75 87 ALA A CA 1
ATOM 629 C C . ALA A 1 87 ? 15.458 -2.775 -0.267 1.00 84.75 87 ALA A C 1
ATOM 631 O O . ALA A 1 87 ? 15.651 -1.593 0.012 1.00 84.75 87 ALA A O 1
ATOM 632 N N . HIS A 1 88 ? 15.662 -3.750 0.622 1.00 85.25 88 HIS A N 1
ATOM 633 C CA . HIS A 1 88 ? 16.166 -3.495 1.966 1.00 85.25 88 HIS A CA 1
ATOM 634 C C . HIS A 1 88 ? 17.515 -2.775 1.908 1.00 85.25 88 HIS A C 1
ATOM 636 O O . HIS A 1 88 ? 17.641 -1.678 2.440 1.00 85.25 88 HIS A O 1
ATOM 642 N N . SER A 1 89 ? 18.500 -3.334 1.198 1.00 84.69 89 SER A N 1
ATOM 643 C CA . SER A 1 89 ? 19.830 -2.727 1.101 1.00 84.69 89 SER A CA 1
ATOM 644 C C . SER A 1 89 ? 19.807 -1.314 0.511 1.00 84.69 89 SER A C 1
ATOM 646 O O . SER A 1 89 ? 20.509 -0.441 1.013 1.00 84.69 89 SER A O 1
ATOM 648 N N . TYR A 1 90 ? 18.965 -1.078 -0.498 1.00 85.25 90 TYR A N 1
ATOM 649 C CA . TYR A 1 90 ? 18.819 0.214 -1.149 1.00 85.25 90 TYR A CA 1
ATOM 650 C C . TYR A 1 90 ? 18.235 1.258 -0.198 1.00 85.25 90 TYR A C 1
ATOM 652 O O . TYR A 1 90 ? 18.717 2.378 -0.183 1.00 85.25 90 TYR A O 1
ATOM 660 N N . PHE A 1 91 ? 17.229 0.931 0.616 1.00 84.19 91 PHE A N 1
ATOM 661 C CA . PHE A 1 91 ? 16.592 1.927 1.488 1.00 84.19 91 PHE A CA 1
ATOM 662 C C . PHE A 1 91 ? 17.216 2.045 2.885 1.00 84.19 91 PHE A C 1
ATOM 664 O O . PHE A 1 91 ? 16.976 3.048 3.552 1.00 84.19 91 PHE A O 1
ATOM 671 N N . THR A 1 92 ? 17.999 1.063 3.350 1.00 83.31 92 THR A N 1
ATOM 672 C CA . THR A 1 92 ? 18.536 1.058 4.727 1.00 83.31 92 THR A CA 1
ATOM 673 C C . THR A 1 92 ? 20.045 1.280 4.828 1.00 83.31 92 THR A C 1
ATOM 675 O O . THR A 1 92 ? 20.528 1.651 5.898 1.00 83.31 92 THR A O 1
ATOM 678 N N . ARG A 1 93 ? 20.822 1.109 3.747 1.00 82.12 93 ARG A N 1
ATOM 679 C CA . ARG A 1 93 ? 22.274 1.372 3.768 1.00 82.12 93 ARG A CA 1
ATOM 680 C C . ARG A 1 93 ? 22.585 2.837 3.480 1.00 82.12 93 ARG A C 1
ATOM 682 O O . ARG A 1 93 ? 23.051 3.186 2.400 1.00 82.12 93 ARG A O 1
ATOM 689 N N . PHE A 1 94 ? 22.393 3.692 4.481 1.00 75.94 94 PHE A N 1
ATOM 690 C CA . PHE A 1 94 ? 22.704 5.125 4.390 1.00 75.94 94 PHE A CA 1
ATOM 691 C C . PHE A 1 94 ? 24.155 5.422 3.986 1.00 75.94 94 PHE A C 1
ATOM 693 O O . PHE A 1 94 ? 24.389 6.371 3.245 1.00 75.94 94 PHE A O 1
ATOM 700 N N . SER A 1 95 ? 25.113 4.570 4.366 1.00 74.88 95 SER A N 1
ATOM 701 C CA . SER A 1 95 ? 26.519 4.686 3.944 1.00 74.88 95 SER A CA 1
ATOM 702 C C . SER A 1 95 ? 26.724 4.616 2.425 1.00 74.88 95 SER A C 1
ATOM 704 O O . SER A 1 95 ? 27.746 5.065 1.924 1.00 74.88 95 SER A O 1
ATOM 706 N N . THR A 1 96 ? 25.757 4.073 1.675 1.00 68.88 96 THR A N 1
ATOM 707 C CA . THR A 1 96 ? 25.788 4.061 0.202 1.00 68.88 96 THR A CA 1
ATOM 708 C C . THR A 1 96 ? 25.437 5.431 -0.394 1.00 68.88 96 THR A C 1
ATOM 710 O O . THR A 1 96 ? 25.835 5.724 -1.516 1.00 68.88 96 THR A O 1
ATOM 713 N N . TYR A 1 97 ? 24.716 6.277 0.348 1.00 71.88 97 TYR A N 1
ATOM 714 C CA . TYR A 1 97 ? 24.263 7.601 -0.103 1.00 71.88 97 TYR A CA 1
ATOM 715 C C . TYR A 1 97 ? 25.078 8.750 0.481 1.00 71.88 97 TYR A C 1
ATOM 717 O O . TYR A 1 97 ? 25.153 9.812 -0.131 1.00 71.88 97 TYR A O 1
ATOM 725 N N . PHE A 1 98 ? 25.694 8.531 1.641 1.00 71.62 98 PHE A N 1
ATOM 726 C CA . PHE A 1 98 ? 26.529 9.507 2.329 1.00 71.62 98 PHE A CA 1
ATOM 727 C C . PHE A 1 98 ? 27.919 8.902 2.567 1.00 71.62 98 PHE A C 1
ATOM 729 O O . PHE A 1 98 ? 28.168 8.347 3.639 1.00 71.62 98 PHE A O 1
ATOM 736 N N . PRO A 1 99 ? 28.813 8.939 1.560 1.00 66.12 99 PRO A N 1
ATOM 737 C CA . PRO A 1 99 ? 30.222 8.614 1.761 1.00 66.12 99 PRO A CA 1
ATOM 738 C C . PRO A 1 99 ? 30.814 9.502 2.861 1.00 66.12 99 PRO A C 1
ATOM 740 O O . PRO A 1 99 ? 30.458 10.676 2.938 1.00 66.12 99 PRO A O 1
ATOM 743 N N . GLU A 1 100 ? 31.756 8.979 3.654 1.00 60.78 100 GLU A N 1
ATOM 744 C CA . GLU A 1 100 ? 32.452 9.711 4.737 1.00 60.78 100 GLU A CA 1
ATOM 745 C C . GLU A 1 100 ? 33.105 11.036 4.278 1.00 60.78 100 GLU A C 1
ATOM 747 O O . GLU A 1 100 ? 33.418 11.900 5.092 1.00 60.78 100 GLU A O 1
ATOM 752 N N . GLU A 1 101 ? 33.280 11.218 2.966 1.00 59.78 101 GLU A N 1
ATOM 753 C CA . GLU A 1 101 ? 33.793 12.432 2.319 1.00 59.78 101 GLU A CA 1
ATOM 754 C C . GLU A 1 101 ? 32.807 13.617 2.351 1.00 59.78 101 GLU A C 1
ATOM 756 O O . GLU A 1 101 ? 33.218 14.770 2.207 1.00 59.78 101 GLU A O 1
ATOM 761 N N . PHE A 1 102 ? 31.516 13.364 2.577 1.00 58.44 102 PHE A N 1
ATOM 762 C CA . PHE A 1 102 ? 30.530 14.392 2.897 1.00 58.44 102 PHE A CA 1
ATOM 763 C C . PHE A 1 102 ? 30.448 14.475 4.420 1.00 58.44 102 PHE A C 1
ATOM 765 O O . PHE A 1 102 ? 29.729 13.694 5.038 1.00 58.44 102 PHE A O 1
ATOM 772 N N . GLY A 1 103 ? 31.247 15.369 5.015 1.00 59.00 103 GLY A N 1
ATOM 773 C CA . GLY A 1 103 ? 31.359 15.547 6.468 1.00 59.00 103 GLY A CA 1
ATOM 774 C C . GLY A 1 103 ? 30.012 15.569 7.199 1.00 59.00 103 GLY A C 1
ATOM 775 O O . GLY A 1 103 ? 28.981 15.865 6.597 1.00 59.00 103 GLY A O 1
ATOM 776 N N . GLU A 1 104 ? 30.041 15.229 8.495 1.00 57.22 104 GLU A N 1
ATOM 777 C CA . GLU A 1 104 ? 28.836 14.994 9.299 1.00 57.22 104 GLU A CA 1
ATOM 778 C C . GLU A 1 104 ? 27.736 16.033 9.037 1.00 57.22 104 GLU A C 1
ATOM 780 O O . GLU A 1 104 ? 28.033 17.234 9.008 1.00 57.22 104 GLU A O 1
ATOM 785 N N . PRO A 1 105 ? 26.469 15.607 8.865 1.00 56.91 105 PRO A N 1
ATOM 786 C CA . PRO A 1 105 ? 25.373 16.542 8.704 1.00 56.91 105 PRO A CA 1
ATOM 787 C C . PRO A 1 105 ? 25.284 17.412 9.959 1.00 56.91 105 PRO A C 1
ATOM 789 O O . PRO A 1 105 ? 24.819 16.978 11.014 1.00 56.91 105 PRO A O 1
ATOM 792 N N . SER A 1 106 ? 25.737 18.658 9.845 1.00 55.09 106 SER A N 1
ATOM 793 C CA . SER A 1 106 ? 25.511 19.687 10.843 1.00 55.09 106 SER A CA 1
ATOM 794 C C . SER A 1 106 ? 24.030 20.044 10.813 1.00 55.09 106 SER A C 1
ATOM 796 O O . SER A 1 106 ? 23.573 20.855 10.011 1.00 55.09 106 SER A O 1
ATOM 798 N N . TYR A 1 107 ? 23.253 19.395 11.676 1.00 54.91 107 TYR A N 1
ATOM 799 C CA . TYR A 1 107 ? 21.909 19.859 11.993 1.00 54.91 107 TYR A CA 1
ATOM 800 C C . TYR A 1 107 ? 22.024 21.247 12.645 1.00 54.91 107 TYR A C 1
ATOM 802 O O . TYR A 1 107 ? 22.513 21.365 13.770 1.00 54.91 107 TYR A O 1
ATOM 810 N N . ILE A 1 108 ? 21.610 22.284 11.909 1.00 44.28 108 ILE A N 1
ATOM 811 C CA . ILE A 1 108 ? 21.205 23.596 12.441 1.00 44.28 108 ILE A CA 1
ATOM 812 C C . ILE A 1 108 ? 19.681 23.602 12.517 1.00 44.28 108 ILE A C 1
ATOM 814 O O . ILE A 1 108 ? 19.055 23.178 11.518 1.00 44.28 108 ILE A O 1
#

Foldseek 3Di:
DDKFDLAQPQADQDPVQLPPDPVSVVRNVRRRDDVVVVCVVVCWDWDFADDPDHSMTDIDIDHPDPVGVVVSVVVNVVVHDDDDPVVCCVVPVVCVVDPVVNPDPPDD

Radius of gyration: 18.48 Å; chains: 1; bounding box: 51×37×39 Å

Secondary structure (DSSP, 8-state):
-EEE--TTSSS---TTGGGS-HHHHHHHHTS---HHHHHHHTT-EEEEEE-SSTT-EEEEEE-S-HHHHHHHHHHHGGGPPPPPHHHHHHHH-GGGTS-TTS------

Sequence (108 aa):
LSREGPVDCAGFGDTVFGHFDERTAASQRRSGKGLVRVVNMAGATALAVPNGELACGLVLICRSEPEKIAGMLRLAEPLCVPQDSLAHSYFTRFSTYFPEEFGEPSYI

pLDDT: mean 87.61, std 11.46, range [44.28, 98.31]